Protein 4RBO (pdb70)

GO terms:
  GO:1990837 sequence-specific double-stranded DNA binding (F, IDA)
  GO:0001714 endodermal cell fate specification (P, IDA)
  GO:0045944 positive regulation of transcription by RNA polymerase II (P, IDA)
  GO:0000977 RNA polymerase II transcription regulatory region sequence-specific DNA binding (F, IDA)
  GO:0003677 DNA binding (F, IDA)
  GO:0003700 DNA-binding transcription factor activity (F, IDA)
  GO:0030154 cell differentiation (P, IEP)
  GO:0006355 regulation of DNA-templated transcription (P, IDA)
  GO:0005634 nucleus (C, IC)
  GO:0045595 regulation of cell differentiation (P, IMP)
  GO:2000648 positive regulation of stem cell proliferation (P, IMP)
  GO:00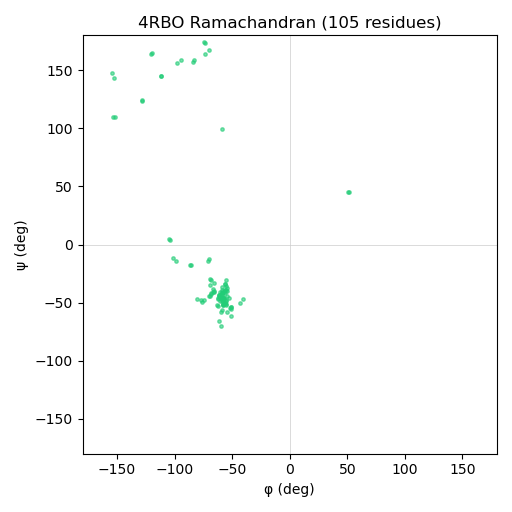00976 transcription cis-regulatory region binding (F, IDA)
  GO:0005515 protein binding (F, IPI)
  GO:0005654 nucleoplasm (C, TAS)
  GO:0005634 nucleus (C, IDA)
  GO:0005730 nucleolus (C, IDA)
  GO:0019827 stem cell population maintenance (P, IEP)
  GO:0005654 nucleoplasm (C, IDA)
  GO:0035019 somatic stem cell population maintenance (P, IMP)
  GO:0010468 regulation of gene expression (P, IMP)

Nearest PDB structures (foldseek):
  4rbo-assembly1_A  TM=1.019E+00  e=8.824E-09  Homo sapiens
  5flv-assembly1_A  TM=9.875E-01  e=2.095E-04  Mus musculus
  1p7i-assembly3_C  TM=9.772E-01  e=2.952E-04  Drosophila melanogaster
  2r5y-assembly1_A  TM=9.754E-01  e=3.883E-04  Drosophila melanogaster
  9ant-assembly1_A  TM=9.756E-01  e=5.858E-04  Drosophila melanogaster

Foldseek 3Di:
DDADPVLVVVLVVCCVVPLDDDQVRLCVNCVVRVHHSVVSVVVSVVVVVVVVPPD/DDDDPVLVVVLVVCCVVDLDDDQVRLCVSCVVVVHHSVVSVVVSVVVVVVVVVD

Radius of gyration: 16.33 Å; Cα contacts (8 Å, |Δi|>4): 44; chains: 2; bounding box: 30×36×46 Å

Secondary structure (DSSP, 8-state):
----HHHHHHHHHHHHH-SS--HHHHHHHHHHTT--HHHHHHHHHHHHHHHHH--/----HHHHHHHHHHHHH-S---HHHHHHHHHHTT--HHHHHHHHHHHHHHHHH-

Organism: Homo sapiens (NCBI:txid9606)

InterPro domains:
  IPR001356 Homeodomain [PF00046] (97-152)
  IPR001356 Homeodomain [PS50071] (93-153)
  IPR001356 Homeodomain [SM00389] (95-157)
  IPR001356 Homeodomain [cd00086] (97-154)
  IPR009057 Homedomain-like superfamily [SSF46689] (90-155)
  IPR017970 Homeobox, conserved site [PS00027] (128-151)
  IPR050460 Distal-less homeobox transcription factors [PTHR24327] (7-234)

CATH classification: 1.10.10.60

B-factor: mean 188.32, std 43.81, range [76.41, 325.04]

Structure (mmCIF, N/CA/C/O backbone):
data_4RBO
#
_entry.id   4RBO
#
_cell.length_a   215.603
_cell.length_b   215.603
_cell.length_c   42.269
_cell.angle_alpha   90.000
_cell.angle_beta   90.000
_cell.angle_gamma   120.000
#
_symmetry.space_group_name_H-M   'P 65 2 2'
#
loop_
_entity.id
_entity.type
_entity.pdbx_description
1 polymer 'Putative homeobox protein NANOGP8'
2 polymer "5'-D(*GP*GP*CP*CP*CP*AP*TP*TP*CP*AP*AP*G)-3'"
3 polymer "5'-D(*CP*TP*TP*GP*AP*AP*TP*GP*GP*GP*CP*C)-3'"
#
loop_
_atom_site.group_PDB
_atom_site.id
_atom_site.type_symbol
_atom_site.label_atom_id
_atom_site.label_alt_id
_atom_site.label_comp_id
_atom_site.label_asym_id
_atom_site.label_entity_id
_atom_site.label_seq_id
_atom_site.pdbx_PDB_ins_code
_atom_site.Cartn_x
_atom_site.Cartn_y
_atom_site.Cartn_z
_atom_site.occupancy
_atom_site.B_iso_or_equiv
_atom_site.auth_seq_id
_atom_site.auth_comp_id
_atom_site.auth_asym_id
_atom_site.auth_atom_id
_atom_site.pdbx_PDB_model_num
ATOM 1 N N . THR A 1 8 ? 124.607 124.231 53.386 1.00 153.04 100 THR A N 1
ATOM 2 C CA . THR A 1 8 ? 124.090 123.002 53.976 1.00 181.37 100 THR A CA 1
ATOM 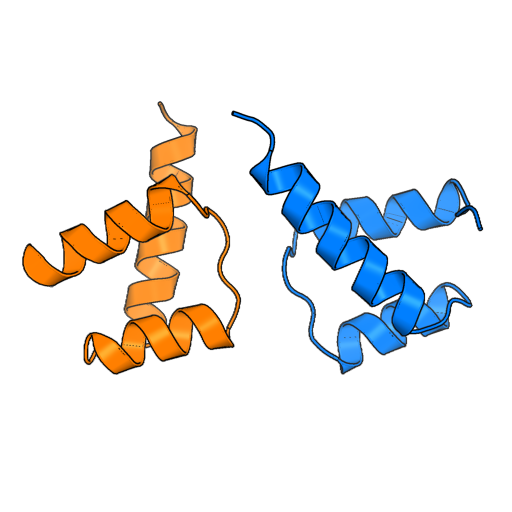3 C C . THR A 1 8 ? 125.186 121.943 54.010 1.00 188.15 100 THR A C 1
ATOM 4 O O . THR A 1 8 ? 126.152 122.010 53.251 1.00 182.67 100 THR A O 1
ATOM 14 N N . VAL A 1 9 ? 125.027 120.971 54.901 1.00 189.03 101 VAL A N 1
ATOM 15 C CA . VAL A 1 9 ? 125.972 119.872 55.032 1.00 190.15 101 VAL A CA 1
ATOM 16 C C . VAL A 1 9 ? 125.246 118.650 55.577 1.00 184.25 101 VAL A C 1
ATOM 17 O O . VAL A 1 9 ? 124.356 118.774 56.418 1.00 185.39 101 VAL A O 1
ATOM 30 N N . PHE A 1 10 ? 125.632 117.472 55.097 1.00 156.42 102 PHE A N 1
ATOM 31 C CA . PHE A 1 10 ? 124.984 116.231 55.503 1.00 149.05 102 PHE A CA 1
ATOM 32 C C . PHE A 1 10 ? 125.766 115.511 56.590 1.00 149.70 102 PHE A C 1
ATOM 33 O O . PHE A 1 10 ? 126.976 115.694 56.723 1.00 155.50 102 PHE A O 1
ATOM 50 N N . SER A 1 11 ? 125.066 114.686 57.361 1.00 157.44 103 SER A N 1
ATOM 51 C CA . SER A 1 11 ? 125.689 113.936 58.442 1.00 143.02 103 SER A CA 1
ATOM 52 C C . SER A 1 11 ? 126.529 112.802 57.875 1.00 126.49 103 SER A C 1
ATOM 53 O O . SER A 1 11 ? 126.386 112.443 56.708 1.00 147.16 103 SER A O 1
ATOM 61 N N . SER A 1 12 ? 127.406 112.237 58.697 1.00 161.89 104 SER A N 1
ATOM 62 C CA . SER A 1 12 ? 128.177 111.075 58.281 1.00 161.32 104 SER A CA 1
ATOM 63 C C . SER A 1 12 ? 127.216 109.896 58.172 1.00 165.82 104 SER A C 1
ATOM 64 O O . SER A 1 12 ? 127.365 109.031 57.310 1.00 161.82 104 SER A O 1
ATOM 72 N N . THR A 1 13 ? 126.228 109.880 59.064 1.00 161.91 105 THR A N 1
ATOM 73 C CA . THR A 1 13 ? 125.168 108.875 59.053 1.00 156.26 105 THR A CA 1
ATOM 74 C C . THR A 1 13 ? 124.405 108.883 57.738 1.00 171.51 105 THR A C 1
ATOM 75 O O . THR A 1 13 ? 124.015 107.839 57.224 1.00 204.79 105 THR A O 1
ATOM 86 N N . GLN A 1 14 ? 124.176 110.079 57.209 1.00 154.75 106 GLN A N 1
ATOM 87 C CA . GLN A 1 14 ? 123.364 110.249 56.012 1.00 140.25 106 GLN A CA 1
ATOM 88 C C . GLN A 1 14 ? 124.140 109.875 54.751 1.00 146.10 106 GLN A C 1
ATOM 89 O O . GLN A 1 14 ? 123.642 109.119 53.905 1.00 165.76 106 GLN A O 1
ATOM 103 N N . LEU A 1 15 ? 125.367 110.381 54.647 1.00 120.05 107 LEU A N 1
ATOM 104 C CA . LEU A 1 15 ? 126.224 110.096 53.499 1.00 123.63 107 LEU A CA 1
ATOM 105 C C . LEU A 1 15 ? 126.383 108.602 53.323 1.00 133.53 107 LEU A C 1
ATOM 106 O O . LEU A 1 15 ? 126.576 108.109 52.215 1.00 161.74 107 LEU A O 1
ATOM 122 N N . CYS A 1 16 ? 126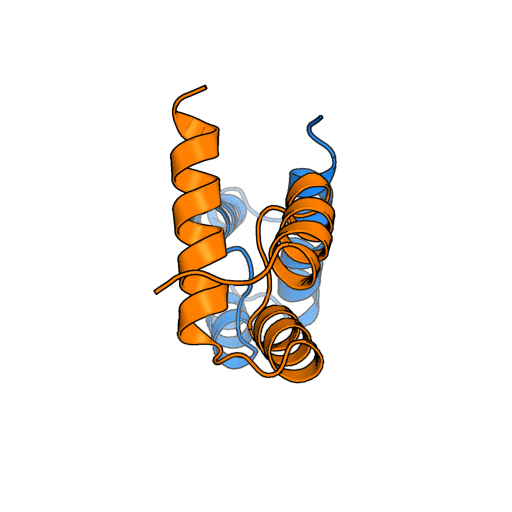.318 107.889 54.436 1.00 117.11 108 CYS A N 1
ATOM 123 C CA . CYS A 1 16 ? 126.402 106.443 54.423 1.00 155.42 108 CYS A CA 1
ATOM 124 C C . CYS A 1 16 ? 125.299 105.791 53.610 1.00 143.78 108 CYS A C 1
ATOM 125 O O . CYS A 1 16 ? 125.554 105.219 52.551 1.00 171.73 108 CYS A O 1
ATOM 133 N N . VAL A 1 17 ? 124.075 105.868 54.121 1.00 142.89 109 VAL A N 1
ATOM 134 C CA . VAL A 1 17 ? 122.936 105.242 53.465 1.00 165.30 109 VAL A CA 1
ATOM 135 C C . VAL A 1 17 ? 122.789 105.800 52.057 1.00 158.42 109 VAL A C 1
ATOM 136 O O . VAL A 1 17 ? 122.434 105.072 51.126 1.00 176.76 109 VAL A O 1
ATOM 149 N N . LEU A 1 18 ? 123.078 107.090 51.903 1.00 138.30 110 LEU A N 1
ATOM 150 C CA . LEU A 1 18 ? 123.034 107.719 50.590 1.00 124.99 110 LEU A CA 1
ATOM 151 C C . LEU A 1 18 ? 124.001 107.055 49.611 1.00 123.72 110 LEU A C 1
ATOM 152 O O . LEU A 1 18 ? 123.592 106.578 48.551 1.00 147.92 110 LEU A O 1
ATOM 168 N N . ASN A 1 19 ? 125.281 107.030 49.965 1.00 119.11 111 ASN A N 1
ATOM 169 C CA . ASN A 1 19 ? 126.296 106.400 49.127 1.00 119.66 111 ASN A CA 1
ATOM 170 C C . ASN A 1 19 ? 126.001 104.922 48.876 1.00 110.38 111 ASN A C 1
ATOM 171 O O . ASN A 1 19 ? 126.171 104.429 47.759 1.00 153.85 111 ASN A O 1
ATOM 182 N N . ASP A 1 20 ? 125.560 104.221 49.916 1.00 119.22 112 ASP A N 1
ATOM 183 C CA . ASP A 1 20 ? 125.226 102.806 49.794 1.00 142.33 112 ASP A CA 1
ATOM 184 C C . ASP A 1 20 ? 124.111 102.605 48.781 1.00 161.95 112 ASP A C 1
ATOM 185 O O . ASP A 1 20 ? 124.207 101.751 47.900 1.00 192.30 112 ASP A O 1
ATOM 194 N N . ARG A 1 21 ? 123.047 103.391 48.918 1.00 155.40 113 ARG A N 1
ATOM 195 C CA . ARG A 1 21 ? 121.926 103.317 47.991 1.00 151.63 113 ARG A CA 1
ATOM 196 C C . ARG A 1 21 ? 122.383 103.665 46.582 1.00 136.52 113 ARG A C 1
ATOM 197 O O . ARG A 1 21 ? 122.017 102.991 45.618 1.00 139.05 113 ARG A O 1
ATOM 218 N N . PHE A 1 22 ? 123.181 104.723 46.469 1.00 134.27 114 PHE A N 1
ATOM 219 C CA . PHE A 1 22 ? 123.672 105.173 45.172 1.00 103.47 114 PHE A CA 1
ATOM 220 C C . PHE A 1 22 ? 124.498 104.101 44.472 1.00 122.38 114 PHE A C 1
ATOM 221 O O . PHE A 1 22 ? 124.329 103.866 43.277 1.00 157.91 114 PHE A O 1
ATOM 238 N N . GLN A 1 23 ? 125.399 103.466 45.214 1.00 142.68 115 GLN A N 1
ATOM 239 C CA . GLN A 1 23 ? 126.263 102.434 44.653 1.00 149.87 115 GLN A CA 1
ATOM 240 C C . GLN A 1 23 ? 125.441 101.316 44.012 1.00 150.59 115 GLN A C 1
ATOM 241 O O . GLN A 1 23 ? 125.855 100.734 43.009 1.00 181.69 115 GLN A O 1
ATOM 255 N N . ARG A 1 24 ? 124.278 101.022 44.591 1.00 130.91 116 ARG A N 1
ATOM 256 C CA . ARG A 1 24 ? 123.438 99.920 44.122 1.00 156.19 116 ARG A CA 1
ATOM 257 C C . ARG A 1 24 ? 122.294 100.376 43.214 1.00 140.57 116 ARG A C 1
ATOM 258 O O . ARG A 1 24 ? 121.672 99.555 42.541 1.00 144.89 116 ARG A O 1
ATOM 279 N N . GLN A 1 25 ? 122.014 101.676 43.198 1.00 128.58 117 GLN A N 1
ATOM 280 C CA . GLN A 1 25 ? 120.932 102.209 42.373 1.00 136.24 117 GLN A CA 1
ATOM 281 C C . GLN A 1 25 ? 121.202 103.669 42.012 1.00 125.93 117 GLN A C 1
ATOM 282 O O . GLN A 1 25 ? 121.124 104.552 42.869 1.00 125.94 117 GLN A O 1
ATOM 296 N N . LYS A 1 26 ? 121.512 103.922 40.743 1.00 116.79 118 LYS A N 1
ATOM 297 C CA . LYS A 1 26 ? 121.913 105.256 40.304 1.00 110.07 118 LYS A CA 1
ATOM 298 C C . LYS A 1 26 ? 120.729 106.157 39.950 1.00 128.70 118 LYS A C 1
ATOM 299 O O . LYS A 1 26 ? 120.882 107.377 39.873 1.00 127.61 118 LYS A O 1
ATOM 318 N N . TYR A 1 27 ? 119.560 105.562 39.726 1.00 100.49 119 TYR A N 1
ATOM 319 C CA . TYR A 1 27 ? 118.354 106.336 39.441 1.00 112.86 119 TYR A CA 1
ATOM 320 C C . TYR A 1 27 ? 117.220 105.907 40.363 1.00 124.54 119 TYR A C 1
ATOM 321 O O . TYR A 1 27 ? 116.845 104.736 40.398 1.00 149.87 119 TYR A O 1
ATOM 339 N N . LEU A 1 28 ? 116.675 106.873 41.097 1.00 106.94 120 LEU A N 1
ATOM 340 C CA . LEU A 1 28 ? 115.655 106.609 42.107 1.00 124.04 120 LEU A CA 1
ATOM 341 C C . LEU A 1 28 ? 114.312 107.187 41.692 1.00 141.60 120 LEU A C 1
ATOM 342 O O . LEU A 1 28 ? 114.249 108.244 41.066 1.00 100.94 120 LEU A O 1
ATOM 358 N N . SER A 1 29 ? 113.239 106.492 42.051 1.00 103.02 121 SER A N 1
ATOM 359 C CA . SER A 1 29 ? 111.895 106.969 41.764 1.00 104.55 121 SER A CA 1
ATOM 360 C C . SER A 1 29 ? 111.543 108.128 42.686 1.00 138.61 121 SER A C 1
ATOM 361 O O . SER A 1 29 ? 112.293 108.459 43.602 1.00 127.74 121 SER A O 1
ATOM 369 N N . LEU A 1 30 ? 110.393 108.739 42.436 1.00 137.72 122 LEU A N 1
ATOM 370 C CA . LEU A 1 30 ? 109.897 109.821 43.271 1.00 120.85 122 LEU A CA 1
ATOM 371 C C . LEU A 1 30 ? 109.643 109.320 44.688 1.00 142.82 122 LEU A C 1
ATOM 372 O O . LEU A 1 30 ? 110.142 109.884 45.666 1.00 149.53 122 LEU A O 1
ATOM 388 N N . GLN A 1 31 ? 108.869 108.243 44.779 1.00 158.64 123 GLN A N 1
ATOM 389 C CA . GLN A 1 31 ? 108.495 107.655 46.058 1.00 148.40 123 GLN A CA 1
ATOM 390 C C . GLN A 1 31 ? 109.734 107.256 46.853 1.00 151.67 123 GLN A C 1
ATOM 391 O O . GLN A 1 31 ? 109.836 107.537 48.049 1.00 167.88 123 GLN A O 1
ATOM 405 N N . GLN A 1 32 ? 110.674 106.601 46.177 1.00 124.39 124 GLN A N 1
ATOM 406 C CA . GLN A 1 32 ? 111.889 106.116 46.821 1.00 141.96 124 GLN A CA 1
ATOM 407 C C . GLN A 1 32 ? 112.705 107.273 47.387 1.00 123.09 124 GLN A C 1
ATOM 408 O O . GLN A 1 32 ? 113.142 107.235 48.545 1.00 139.16 124 GLN A O 1
ATOM 422 N N .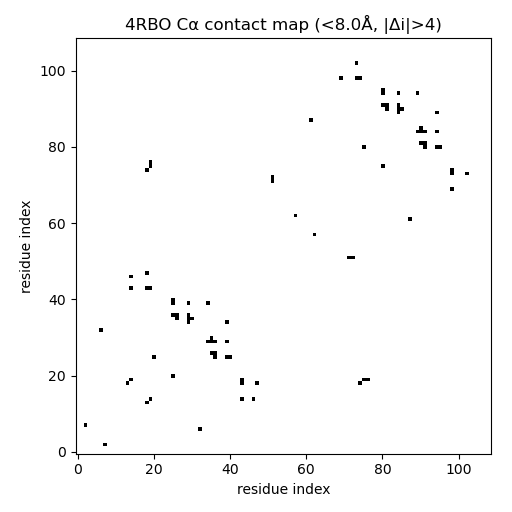 MET A 1 33 ? 112.885 108.312 46.576 1.00 120.25 125 MET A N 1
ATOM 423 C CA . MET A 1 33 ? 113.590 109.508 47.013 1.00 129.80 125 MET A CA 1
ATOM 424 C C . MET A 1 33 ? 112.870 110.125 48.207 1.00 127.83 125 MET A C 1
ATOM 425 O O . MET A 1 33 ? 113.497 110.500 49.200 1.00 142.13 125 MET A O 1
ATOM 439 N N . GLN A 1 34 ? 111.548 110.219 48.108 1.00 142.05 126 GLN A N 1
ATOM 440 C CA . GLN A 1 34 ? 110.758 110.868 49.146 1.00 141.24 126 GLN A CA 1
ATOM 441 C C . GLN A 1 34 ? 110.782 110.104 50.476 1.00 132.54 126 GLN A C 1
ATOM 442 O O . GLN A 1 34 ? 110.893 110.717 51.542 1.00 174.56 126 GLN A O 1
ATOM 456 N N . GLU A 1 35 ? 110.701 108.777 50.423 1.00 125.10 127 GLU A N 1
ATOM 457 C CA . GLU A 1 35 ? 110.748 107.978 51.648 1.00 145.37 127 GLU A CA 1
ATOM 458 C C . GLU A 1 35 ? 112.159 108.027 52.230 1.00 131.58 127 GLU A C 1
ATOM 459 O O . GLU A 1 35 ? 112.346 108.206 53.445 1.00 162.24 127 GLU A O 1
ATOM 471 N N . LEU A 1 36 ? 113.147 107.872 51.352 1.00 108.89 128 LEU A N 1
ATOM 472 C CA . LEU A 1 36 ? 114.542 107.977 51.751 1.00 106.23 128 LEU A CA 1
ATOM 473 C C . LEU A 1 36 ? 114.789 109.323 52.419 1.00 118.91 128 LEU A C 1
ATOM 474 O O . LEU A 1 36 ? 115.525 109.412 53.399 1.00 131.55 128 LEU A O 1
ATOM 490 N N . SER A 1 37 ? 114.163 110.366 51.885 1.00 138.85 129 SER A N 1
ATOM 491 C CA . SER A 1 37 ? 114.267 111.693 52.473 1.00 155.04 129 SER A CA 1
ATOM 492 C C . SER A 1 37 ? 113.551 111.738 53.823 1.00 149.36 129 SER A C 1
ATOM 493 O O . SER A 1 37 ? 114.061 112.325 54.778 1.00 130.75 129 SER A O 1
ATOM 501 N N . ASN A 1 38 ? 112.371 111.126 53.900 1.00 160.11 130 ASN A N 1
ATOM 502 C CA . ASN A 1 38 ? 111.620 111.092 55.153 1.00 134.64 130 ASN A CA 1
ATOM 503 C C . ASN A 1 38 ? 112.402 110.463 56.295 1.00 136.58 130 ASN A C 1
ATOM 504 O O . ASN A 1 38 ? 112.517 111.057 57.369 1.00 173.24 130 ASN A O 1
ATOM 515 N N . ILE A 1 39 ? 112.933 109.264 56.075 1.00 151.19 131 ILE A N 1
ATOM 516 C CA . ILE A 1 39 ? 113.611 108.556 57.160 1.00 163.53 131 ILE A CA 1
ATOM 517 C C . ILE A 1 39 ? 114.936 109.227 57.532 1.00 143.76 131 ILE A C 1
ATOM 518 O O . ILE A 1 39 ? 115.524 108.909 58.566 1.00 190.84 131 ILE A O 1
ATOM 534 N N . LEU A 1 40 ? 115.398 110.151 56.693 1.00 96.51 132 LEU A N 1
ATOM 535 C CA . LEU A 1 40 ? 116.609 110.919 56.975 1.00 122.21 132 LEU A CA 1
ATOM 536 C C . LEU A 1 40 ? 116.297 112.343 57.435 1.00 146.50 132 LEU A C 1
ATOM 537 O O . LEU A 1 40 ? 117.207 113.140 57.666 1.00 131.44 132 LEU A O 1
ATOM 553 N N . ASN A 1 41 ? 115.011 112.647 57.591 1.00 190.87 133 ASN A N 1
ATOM 554 C CA . ASN A 1 41 ? 114.564 113.987 57.960 1.00 193.05 133 ASN A CA 1
ATOM 555 C C . ASN A 1 41 ? 115.190 115.043 57.053 1.00 193.72 133 ASN A C 1
ATOM 556 O O . ASN A 1 41 ? 115.678 116.074 57.518 1.00 192.38 133 ASN A O 1
ATOM 567 N N . LEU A 1 42 ? 115.176 114.762 55.754 1.00 177.85 134 LEU A N 1
ATOM 568 C CA . LEU A 1 42 ? 115.656 115.694 54.741 1.00 135.75 134 LEU A CA 1
ATOM 569 C C . LEU A 1 42 ? 114.521 116.014 53.780 1.00 148.48 134 LEU A C 1
ATOM 570 O O . LEU A 1 42 ? 113.517 115.302 53.742 1.00 177.98 134 LEU A O 1
ATOM 586 N N . SER A 1 43 ? 114.676 117.083 53.006 1.00 132.89 135 SER A N 1
ATOM 587 C CA . SER A 1 43 ? 113.681 117.431 52.003 1.00 150.61 135 SER A CA 1
ATOM 588 C C . SER A 1 43 ? 113.950 116.629 50.737 1.00 146.31 135 SER A C 1
ATOM 589 O O . SER A 1 43 ? 115.063 116.156 50.516 1.00 132.44 135 SER A O 1
ATOM 597 N N . TYR A 1 44 ? 112.918 116.461 49.918 1.00 141.23 136 TYR A N 1
ATOM 598 C CA . TYR A 1 44 ? 113.038 115.722 48.667 1.00 131.79 136 TYR A CA 1
ATOM 599 C C . TYR A 1 44 ? 114.069 116.383 47.749 1.00 139.71 136 TYR A C 1
ATOM 600 O O . TYR A 1 44 ? 114.881 115.708 47.099 1.00 128.20 136 TYR A O 1
ATOM 618 N N . LYS A 1 45 ? 114.028 117.711 47.723 1.00 136.36 137 LYS A N 1
ATOM 619 C CA . LYS A 1 45 ? 114.863 118.516 46.841 1.00 134.28 137 LYS A CA 1
ATOM 620 C C . LYS A 1 45 ? 116.354 118.213 47.027 1.00 137.10 137 LYS A C 1
ATOM 621 O O . LYS A 1 45 ? 117.068 117.956 46.054 1.00 146.30 137 LYS A O 1
ATOM 640 N N . GLN A 1 46 ? 116.816 118.228 48.275 1.00 113.57 138 GLN A N 1
ATOM 641 C CA . GLN A 1 46 ? 118.241 118.061 48.560 1.00 160.30 138 GLN A CA 1
ATOM 642 C C . GLN A 1 46 ? 118.719 116.638 48.247 1.00 147.81 138 GLN A C 1
ATOM 643 O O . GLN A 1 46 ? 119.875 116.432 47.860 1.00 142.30 138 GLN A O 1
ATOM 657 N N . VAL A 1 47 ? 117.820 115.665 48.377 1.00 126.38 139 VAL A N 1
ATOM 658 C CA . VAL A 1 47 ? 118.157 114.273 48.085 1.00 134.89 139 VAL A CA 1
ATOM 659 C C . VAL A 1 47 ? 118.249 114.078 46.572 1.00 133.27 139 VAL A C 1
ATOM 660 O O . VAL A 1 47 ? 119.220 113.500 46.061 1.00 140.18 139 VAL A O 1
ATOM 673 N N . LYS A 1 48 ? 117.240 114.575 45.862 1.00 108.13 140 LYS A N 1
ATOM 674 C CA . LYS A 1 48 ? 117.232 114.526 44.403 1.00 121.38 140 LYS A CA 1
ATOM 675 C C . LYS A 1 48 ? 118.481 115.212 43.853 1.00 132.33 140 LYS A C 1
ATOM 676 O O . LYS A 1 48 ? 119.185 114.676 42.977 1.00 138.37 140 LYS A O 1
ATOM 695 N N . THR A 1 49 ? 118.758 116.391 44.400 1.00 125.94 141 THR A N 1
ATOM 696 C CA . THR A 1 49 ? 119.931 117.166 44.024 1.00 131.04 141 THR A CA 1
ATOM 697 C C . THR A 1 49 ? 121.195 116.350 44.265 1.00 141.18 141 THR A C 1
ATOM 698 O O . THR A 1 49 ? 122.048 116.230 43.374 1.00 155.35 141 THR A O 1
ATOM 709 N N . TRP A 1 50 ? 121.314 115.798 45.472 1.00 140.79 142 TRP A N 1
ATOM 710 C CA . TRP A 1 50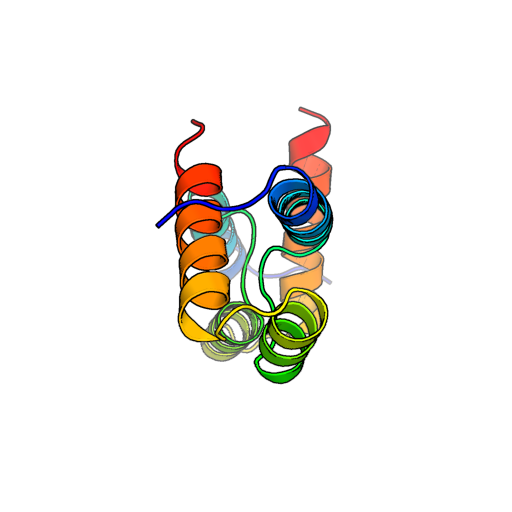 ? 122.451 114.951 45.810 1.00 148.40 142 TRP A CA 1
ATOM 711 C C . TRP A 1 50 ? 122.654 113.868 44.757 1.00 135.74 142 TRP A C 1
ATOM 712 O O . TRP A 1 50 ? 123.747 113.736 44.198 1.00 163.91 142 TRP A O 1
ATOM 733 N N . PHE A 1 51 ? 121.600 113.102 44.482 1.00 119.42 143 PHE A N 1
ATOM 734 C CA . PHE A 1 51 ? 121.694 112.031 43.495 1.00 126.73 143 PHE A CA 1
ATOM 735 C C . PHE A 1 51 ? 122.170 112.536 42.136 1.00 128.98 143 PHE A C 1
ATOM 736 O O . PHE A 1 51 ? 123.087 111.955 41.546 1.00 136.35 143 PHE A O 1
ATOM 753 N N . GLN A 1 52 ? 121.559 113.610 41.642 1.00 118.03 144 GLN A N 1
ATOM 754 C CA . GLN A 1 52 ? 122.016 114.223 40.393 1.00 119.08 144 GLN A CA 1
ATOM 755 C C . GLN A 1 52 ? 123.522 114.509 40.419 1.00 145.64 144 GLN A C 1
ATOM 756 O O . GLN A 1 52 ? 124.281 114.080 39.526 1.00 144.09 144 GLN A O 1
ATOM 770 N N . ASN A 1 53 ? 123.944 115.239 41.449 1.00 134.07 145 ASN A N 1
ATOM 771 C CA . ASN A 1 53 ? 125.348 115.580 41.614 1.00 109.16 145 ASN A CA 1
ATOM 772 C C . ASN A 1 53 ? 126.218 114.327 41.610 1.00 121.20 145 ASN A C 1
ATOM 773 O O . ASN A 1 53 ? 127.306 114.311 41.027 1.00 139.62 145 ASN A O 1
ATOM 784 N N . GLN A 1 54 ? 125.730 113.274 42.259 1.00 121.22 146 GLN A N 1
ATOM 785 C CA . GLN A 1 54 ? 126.462 112.016 42.306 1.00 141.39 146 GLN A CA 1
ATOM 786 C C . GLN A 1 54 ? 126.558 111.379 40.922 1.00 155.26 146 GLN A C 1
ATOM 787 O O . GLN A 1 54 ? 127.597 110.817 40.574 1.00 171.57 146 GLN A O 1
ATOM 801 N N . ARG A 1 55 ? 125.480 111.449 40.143 1.00 152.16 147 ARG A N 1
ATOM 802 C CA . ARG A 1 55 ? 125.529 110.975 38.760 1.00 126.96 147 ARG A CA 1
ATOM 803 C C . ARG A 1 55 ? 126.615 111.730 37.986 1.00 145.11 147 ARG A C 1
ATOM 804 O O . ARG A 1 55 ? 127.419 111.116 37.271 1.00 164.30 147 ARG A O 1
ATOM 825 N N . MET A 1 56 ? 126.642 113.054 38.129 1.00 139.10 148 MET A N 1
ATOM 826 C CA . MET A 1 56 ? 127.716 113.850 37.525 1.00 115.43 148 MET A CA 1
ATOM 827 C C . MET A 1 56 ? 129.102 113.369 37.968 1.00 169.77 148 MET A C 1
ATOM 828 O O . MET A 1 56 ? 129.999 113.147 37.138 1.00 194.83 148 MET A O 1
ATOM 842 N N . LYS A 1 57 ? 129.275 113.234 39.281 1.00 157.02 149 LYS A N 1
ATOM 843 C CA . LYS A 1 57 ? 130.523 112.734 39.841 1.00 147.68 149 LYS A CA 1
ATOM 844 C C . LYS A 1 57 ? 130.905 111.409 39.192 1.00 160.63 149 LYS A C 1
ATOM 845 O O . LYS A 1 57 ? 132.057 111.210 38.807 1.00 206.31 149 LYS A O 1
ATOM 864 N N . SER A 1 58 ? 129.935 110.506 39.081 1.00 144.46 150 SER A N 1
ATOM 865 C CA . SER A 1 58 ? 130.179 109.196 38.493 1.00 167.09 150 SER A CA 1
ATOM 866 C C . SER A 1 58 ? 130.633 109.341 37.046 1.00 195.03 150 SER A C 1
ATOM 867 O O . SER A 1 58 ? 131.559 108.658 36.605 1.00 204.19 150 SER A O 1
ATOM 875 N N . LYS A 1 59 ? 129.967 110.228 36.311 1.00 212.34 151 LYS A N 1
ATOM 876 C CA . LYS A 1 59 ? 130.366 110.541 34.942 1.00 207.47 151 LYS A CA 1
ATOM 877 C C . LYS A 1 59 ? 131.832 110.970 34.863 1.00 207.81 151 LYS A C 1
ATOM 878 O O . LYS A 1 59 ? 132.617 110.360 34.136 1.00 215.47 151 LYS A O 1
ATOM 897 N N . ARG A 1 60 ? 132.182 112.025 35.598 1.00 200.65 152 ARG A N 1
ATOM 898 C CA . ARG A 1 60 ? 133.529 112.614 35.543 1.00 201.50 152 ARG A CA 1
ATOM 899 C C . ARG A 1 60 ? 134.704 111.632 35.458 1.00 207.10 152 ARG A C 1
ATOM 900 O O . ARG A 1 60 ? 135.610 111.833 34.650 1.00 223.53 152 ARG A O 1
ATOM 921 N N . TRP A 1 61 ? 134.707 110.594 36.291 1.00 183.67 153 TRP A N 1
ATOM 922 C CA . TRP A 1 61 ? 135.866 109.705 36.392 1.00 196.03 153 TRP A CA 1
ATOM 923 C C . TRP A 1 61 ? 136.209 109.052 35.055 1.00 224.77 153 TRP A C 1
ATOM 924 O O . TRP A 1 61 ? 135.590 108.066 34.653 1.00 221.63 153 TRP A O 1
ATOM 945 N N . GLN A 1 62 ? 137.207 109.616 34.380 1.00 230.90 154 GLN A N 1
ATOM 946 C CA . GLN A 1 62 ? 137.662 109.113 33.088 1.00 219.11 154 GLN A CA 1
ATOM 947 C C . GLN A 1 62 ? 139.185 109.135 33.006 1.00 220.58 154 GLN A C 1
ATOM 948 O O . GLN A 1 62 ? 139.845 109.871 33.740 1.00 215.04 154 GLN A O 1
ATOM 1721 N N . THR D 1 8 ? 119.145 85.759 19.080 1.00 174.98 100 THR D N 1
ATOM 1722 C CA . THR D 1 8 ? 118.765 86.967 18.356 1.00 203.76 100 THR D CA 1
ATOM 1723 C C . THR D 1 8 ? 119.931 87.954 18.398 1.00 200.37 100 THR D C 1
ATOM 1724 O O . THR D 1 8 ? 120.803 87.844 19.255 1.00 190.10 100 THR D O 1
ATOM 1734 N N . VAL D 1 9 ? 119.969 88.890 17.455 1.00 191.66 101 VAL D N 1
ATOM 1735 C CA . VAL D 1 9 ? 121.011 89.913 17.434 1.00 195.30 101 VAL D CA 1
ATOM 1736 C C . VAL D 1 9 ? 120.492 91.155 16.714 1.00 192.09 101 VAL D C 1
ATOM 1737 O O . VAL D 1 9 ? 119.690 91.048 15.785 1.00 191.20 101 VAL D O 1
ATOM 1750 N N . PHE D 1 10 ? 120.954 92.329 17.142 1.00 164.59 102 PHE D N 1
ATOM 1751 C CA . PHE D 1 10 ? 120.492 93.587 16.562 1.00 150.76 102 PHE D CA 1
ATOM 1752 C C . PHE D 1 10 ? 121.444 94.022 15.462 1.00 152.24 102 PHE D C 1
ATOM 1753 O O . PHE D 1 10 ? 122.601 93.603 15.424 1.00 162.86 102 PHE D O 1
ATOM 1770 N N . SER D 1 11 ? 120.948 94.876 14.575 1.00 166.24 103 SER D N 1
ATOM 1771 C CA . SER D 1 11 ? 121.726 95.353 13.440 1.00 159.25 103 SER D CA 1
ATOM 1772 C C . SER D 1 11 ? 122.841 96.284 13.895 1.00 142.66 103 SER D C 1
ATOM 1773 O O . SER D 1 11 ? 122.861 96.736 15.041 1.00 143.37 103 SER D O 1
ATOM 1781 N N . SER D 1 12 ? 123.766 96.566 12.983 1.00 182.64 104 SER D N 1
ATOM 1782 C CA . SER D 1 12 ? 124.882 97.461 13.258 1.00 184.90 104 SER D CA 1
ATOM 1783 C C . SER D 1 12 ? 124.408 98.894 13.492 1.00 184.02 104 SER D C 1
ATOM 1784 O O . SER D 1 12 ? 124.989 99.622 14.306 1.00 170.74 104 SER D O 1
ATOM 1792 N N . THR D 1 13 ? 123.341 99.285 12.797 1.00 176.68 105 THR D N 1
ATOM 1793 C CA . THR D 1 13 ? 122.763 100.614 12.966 1.00 160.90 105 THR D CA 1
ATOM 1794 C C . THR D 1 13 ? 122.399 100.856 14.426 1.00 181.33 105 THR D C 1
ATOM 1795 O O . THR D 1 13 ? 122.628 101.941 14.957 1.00 212.54 105 THR D O 1
ATOM 1806 N N . GLN D 1 14 ? 121.834 99.840 15.071 1.00 161.20 106 GLN D N 1
ATOM 1807 C CA . GLN D 1 14 ? 121.420 99.958 16.466 1.00 153.60 106 GLN D CA 1
ATOM 1808 C C . GLN D 1 14 ? 122.616 99.789 17.405 1.00 160.51 106 GLN D C 1
ATOM 1809 O O . GLN D 1 14 ? 122.817 100.589 18.327 1.00 169.84 106 GLN D O 1
ATOM 1823 N N . LEU D 1 15 ? 123.416 98.754 17.153 1.00 140.63 107 LEU D N 1
ATOM 1824 C CA . LEU D 1 15 ? 124.579 98.458 17.987 1.00 144.17 107 LEU D CA 1
ATOM 1825 C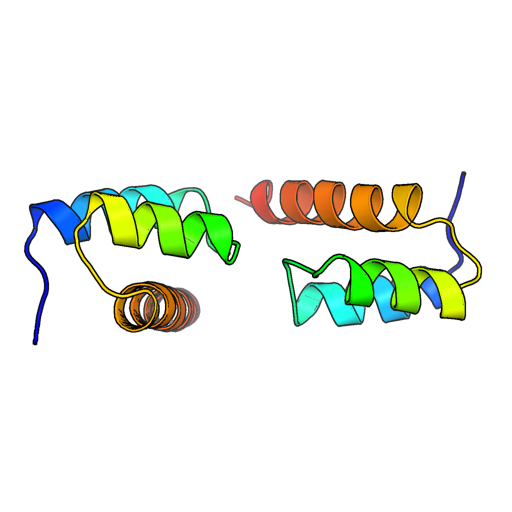 C . LEU D 1 15 ? 125.508 99.661 18.070 1.00 153.66 107 LEU D C 1
ATOM 1826 O O . LEU D 1 15 ? 126.127 99.926 19.110 1.00 167.05 107 LEU D O 1
ATOM 1842 N N . CYS D 1 16 ? 125.570 100.409 16.975 1.00 135.02 108 CYS D N 1
ATOM 1843 C CA . CYS D 1 16 ? 126.369 101.628 16.930 1.00 164.32 108 CYS D CA 1
ATOM 1844 C C . CYS D 1 16 ? 125.897 102.661 17.955 1.00 151.25 108 CYS D C 1
ATOM 1845 O O . CYS D 1 16 ? 126.632 102.984 18.891 1.00 165.11 108 CYS D O 1
ATOM 1853 N N . VAL D 1 17 ? 124.686 103.185 17.767 1.00 143.65 109 VAL D N 1
ATOM 1854 C CA . VAL D 1 17 ? 124.148 104.215 18.655 1.00 173.54 109 VAL D CA 1
ATOM 1855 C C . VAL D 1 17 ? 124.165 103.716 20.099 1.00 163.67 109 VAL D C 1
ATOM 1856 O O . VAL D 1 17 ? 124.407 104.490 21.034 1.00 171.02 109 VAL D O 1
ATOM 1869 N N . LEU D 1 18 ? 123.923 102.419 20.271 1.00 144.71 110 LEU D N 1
ATOM 1870 C CA . LEU D 1 18 ? 123.997 101.805 21.590 1.00 139.37 110 LEU D CA 1
ATOM 1871 C C . LEU D 1 18 ? 125.394 101.998 22.191 1.00 139.57 110 LEU D C 1
ATOM 1872 O O . LEU D 1 18 ? 125.531 102.556 23.287 1.00 163.47 110 LEU D O 1
ATOM 1888 N N . ASN D 1 19 ? 126.427 101.546 21.481 1.00 127.38 111 ASN D N 1
ATOM 1889 C CA . ASN D 1 19 ? 127.800 101.732 21.951 1.00 127.31 111 ASN D CA 1
ATOM 1890 C C . ASN D 1 19 ? 128.142 103.203 22.181 1.00 125.91 111 ASN D C 1
ATOM 1891 O O . ASN D 1 19 ? 128.810 103.549 23.162 1.00 148.42 111 ASN D O 1
ATOM 1902 N N . ASP D 1 20 ? 127.680 104.062 21.276 1.00 131.85 112 ASP D N 1
ATOM 1903 C CA . ASP D 1 20 ? 127.939 105.492 21.387 1.00 150.73 112 ASP D CA 1
ATOM 1904 C C . ASP D 1 20 ? 127.376 106.018 22.702 1.00 160.60 112 ASP D C 1
ATOM 1905 O O . ASP D 1 20 ? 128.063 106.736 23.431 1.00 186.53 112 ASP D O 1
ATOM 1914 N N . ARG D 1 21 ? 126.127 105.668 22.999 1.00 160.84 113 ARG D N 1
ATOM 1915 C CA . ARG D 1 21 ? 125.518 106.068 24.263 1.00 159.21 113 ARG D CA 1
ATOM 1916 C C . ARG D 1 21 ? 126.289 105.476 25.434 1.00 133.92 113 ARG D C 1
ATOM 1917 O O . ARG D 1 21 ? 126.543 106.162 26.424 1.00 141.29 113 ARG D O 1
ATOM 1938 N N . PHE D 1 22 ? 126.654 104.201 25.322 1.00 131.65 114 PHE D N 1
ATOM 1939 C CA . PHE D 1 22 ? 127.372 103.520 26.395 1.00 120.05 114 PHE D CA 1
ATOM 1940 C C . PHE D 1 22 ? 128.699 104.197 26.734 1.00 132.35 114 PHE D C 1
ATOM 1941 O O . PHE D 1 22 ? 129.038 104.339 27.910 1.00 145.11 114 PHE D O 1
ATOM 1958 N N . GLN D 1 23 ? 129.451 104.597 25.711 1.00 146.24 115 GLN D N 1
ATOM 1959 C CA . GLN D 1 23 ? 130.763 105.203 25.929 1.00 160.94 115 GLN D CA 1
ATOM 1960 C C . GLN D 1 23 ? 130.730 106.404 26.879 1.00 161.78 115 GLN D C 1
ATOM 1961 O O . GLN D 1 23 ? 131.652 106.586 27.677 1.00 186.68 115 GLN D O 1
ATOM 1975 N N . ARG D 1 24 ? 129.676 107.214 26.798 1.00 136.23 116 ARG D N 1
ATOM 1976 C CA . ARG D 1 24 ? 129.589 108.436 27.600 1.00 157.26 116 ARG D CA 1
ATOM 1977 C C . ARG D 1 24 ? 128.679 108.310 28.829 1.00 144.83 116 ARG D C 1
ATOM 1978 O O . ARG D 1 24 ? 128.682 109.189 29.692 1.00 153.30 116 ARG D O 1
ATOM 1999 N N . GLN D 1 25 ? 127.901 107.234 28.909 1.00 122.61 117 GLN D N 1
ATOM 2000 C CA . GLN D 1 25 ? 126.979 107.037 30.031 1.00 127.74 117 GLN D CA 1
ATOM 2001 C C . GLN D 1 25 ? 126.730 105.556 30.309 1.00 114.52 117 GLN D C 1
ATOM 2002 O O . GLN D 1 25 ? 126.082 104.867 29.525 1.00 115.55 117 GLN D O 1
ATOM 2016 N N . LYS D 1 26 ? 127.253 105.080 31.436 1.00 131.56 118 LYS D N 1
ATOM 2017 C CA . LYS D 1 26 ? 127.209 103.660 31.773 1.00 115.59 118 LYS D CA 1
ATOM 2018 C C . LYS D 1 26 ? 125.925 103.236 32.493 1.00 121.41 118 LYS D C 1
ATOM 2019 O O . LYS D 1 26 ? 125.613 102.046 32.546 1.00 121.75 118 LYS D O 1
ATOM 2038 N N . TYR D 1 27 ? 125.192 104.198 33.052 1.00 115.03 119 TYR D N 1
ATOM 2039 C CA . TYR D 1 27 ? 123.927 103.906 33.731 1.00 115.12 119 TYR D CA 1
ATOM 2040 C C . TYR D 1 27 ? 122.793 104.783 33.214 1.00 123.59 119 TYR D C 1
ATOM 2041 O O . TYR D 1 27 ? 122.882 106.011 33.238 1.00 146.27 119 TYR D O 1
ATOM 2059 N N . LEU D 1 28 ? 121.726 104.132 32.757 1.00 114.01 120 LEU D N 1
ATOM 2060 C CA . LEU D 1 28 ? 120.597 104.810 32.128 1.00 127.50 120 LEU D CA 1
ATOM 2061 C C . LEU D 1 28 ? 119.345 104.727 32.992 1.00 136.39 120 LEU D C 1
ATOM 2062 O O . LEU D 1 28 ? 119.114 103.724 33.670 1.00 118.07 120 LEU D O 1
ATOM 2078 N N . SER D 1 29 ? 118.539 105.784 32.961 1.00 121.82 121 SER D N 1
ATOM 2079 C CA . SER D 1 29 ? 117.274 105.803 33.685 1.00 113.09 121 SER D CA 1
ATOM 2080 C C . SER D 1 29 ? 116.246 104.932 32.974 1.00 147.71 121 SER D C 1
ATOM 2081 O O . SER D 1 29 ? 116.501 104.412 31.887 1.00 127.01 121 SER D O 1
ATOM 2089 N N . LEU D 1 30 ? 115.085 104.771 33.598 1.00 143.01 122 LEU D N 1
ATOM 2090 C CA . LEU D 1 30 ? 113.988 104.028 32.994 1.00 126.07 122 LEU D CA 1
ATOM 2091 C C . LEU D 1 30 ? 113.545 104.740 31.720 1.00 132.54 122 LEU D C 1
ATOM 2092 O O . LEU D 1 30 ? 113.461 104.134 30.650 1.00 149.61 122 LEU D O 1
ATOM 2108 N N . GLN D 1 31 ? 113.271 106.035 31.854 1.00 145.78 123 GLN D N 1
ATOM 2109 C CA . GLN D 1 31 ? 112.811 106.855 30.739 1.00 149.11 123 GLN D CA 1
ATOM 2110 C C . GLN D 1 31 ? 113.809 106.822 29.590 1.00 156.60 123 GLN D C 1
ATOM 2111 O O . GLN D 1 31 ? 113.429 106.660 28.432 1.00 170.05 123 GLN D O 1
ATOM 2125 N N . GLN D 1 32 ? 115.083 106.991 29.920 1.00 114.33 124 GLN D N 1
ATOM 2126 C CA . GLN D 1 32 ? 116.135 107.041 28.915 1.00 144.16 124 GLN D CA 1
ATOM 2127 C C . GLN D 1 32 ? 116.220 105.720 28.153 1.00 115.91 124 GLN D C 1
ATOM 2128 O O . GLN D 1 32 ? 116.302 105.701 26.921 1.00 126.90 124 GLN D O 1
ATOM 2142 N N . MET D 1 33 ? 116.200 104.614 28.889 1.00 119.71 125 MET D N 1
ATOM 2143 C CA . MET D 1 33 ? 116.202 103.297 28.265 1.00 131.67 125 MET D CA 1
ATOM 2144 C C . MET D 1 33 ? 114.965 103.115 27.387 1.00 137.07 125 MET D C 1
ATOM 2145 O O . MET D 1 33 ? 115.066 102.639 26.255 1.00 155.46 125 MET D O 1
ATOM 2159 N N . GLN D 1 34 ? 113.799 103.494 27.907 1.00 146.03 126 GLN D N 1
ATOM 2160 C CA . GLN D 1 34 ? 112.551 103.302 27.170 1.00 141.29 126 GLN D CA 1
ATOM 2161 C C . GLN D 1 34 ? 112.493 104.169 25.915 1.00 146.41 126 GLN D C 1
ATOM 2162 O O . GLN D 1 34 ? 111.986 103.729 24.884 1.00 184.05 126 GLN D O 1
ATOM 2176 N N . GLU D 1 35 ? 112.999 105.397 25.998 1.00 132.26 127 GLU D N 1
ATOM 2177 C CA . GLU D 1 35 ? 113.008 106.281 24.837 1.00 150.25 127 GLU D CA 1
ATOM 2178 C C . GLU D 1 35 ? 114.011 105.743 23.814 1.00 145.21 127 GLU D C 1
ATOM 2179 O O . GLU D 1 35 ? 113.720 105.687 22.610 1.00 167.09 127 GLU D O 1
ATOM 2191 N N . LEU D 1 36 ? 115.187 105.345 24.297 1.00 119.90 128 LEU D N 1
ATOM 2192 C CA . LEU D 1 36 ? 116.190 104.723 23.438 1.00 120.72 128 LEU D CA 1
ATOM 2193 C C . LEU D 1 36 ? 115.630 103.480 22.752 1.00 142.02 128 LEU D C 1
ATOM 2194 O O . LEU D 1 36 ? 115.911 103.224 21.577 1.00 126.50 128 LEU D O 1
ATOM 2210 N N . SER D 1 37 ? 114.842 102.707 23.493 1.00 137.64 129 SER D N 1
ATOM 2211 C CA . SER D 1 37 ? 114.204 101.520 22.940 1.00 151.78 129 SER D CA 1
ATOM 2212 C C . SER D 1 37 ? 113.141 101.925 21.926 1.00 158.12 129 SER D C 1
ATOM 2213 O O . SER D 1 37 ? 113.014 101.314 20.864 1.00 150.50 129 SER D O 1
ATOM 2221 N N . ASN D 1 38 ? 112.378 102.959 22.271 1.00 162.03 130 ASN D N 1
ATOM 2222 C CA . ASN D 1 38 ? 111.325 103.467 21.403 1.00 134.88 130 ASN D CA 1
ATOM 2223 C C . ASN D 1 38 ? 111.869 103.879 20.044 1.00 138.85 130 ASN D C 1
ATOM 2224 O O . ASN D 1 38 ? 111.353 103.445 19.012 1.00 185.02 130 ASN D O 1
ATOM 2235 N N . ILE D 1 39 ? 112.904 104.714 20.035 1.00 148.57 131 ILE D N 1
ATOM 2236 C CA . ILE D 1 39 ? 113.425 105.224 18.766 1.00 170.24 131 ILE D CA 1
ATOM 2237 C C . ILE D 1 39 ? 114.153 104.147 17.957 1.00 156.76 131 ILE D C 1
ATOM 2238 O O . ILE D 1 39 ? 114.417 104.336 16.770 1.00 192.38 131 ILE D O 1
ATOM 2254 N N . LEU D 1 40 ? 114.472 103.024 18.595 1.00 136.26 132 LEU D N 1
ATOM 2255 C CA . LEU D 1 40 ? 115.076 101.884 17.903 1.00 140.92 132 LEU D CA 1
ATOM 2256 C C . LEU D 1 40 ? 114.077 100.753 17.675 1.00 156.38 132 LEU D C 1
ATOM 2257 O O . LEU D 1 40 ? 114.440 99.689 17.172 1.00 155.26 132 LEU D O 1
ATOM 2273 N N . ASN D 1 41 ? 112.818 101.001 18.027 1.00 190.14 133 ASN D N 1
ATOM 2274 C CA . ASN D 1 41 ? 111.761 100.005 17.89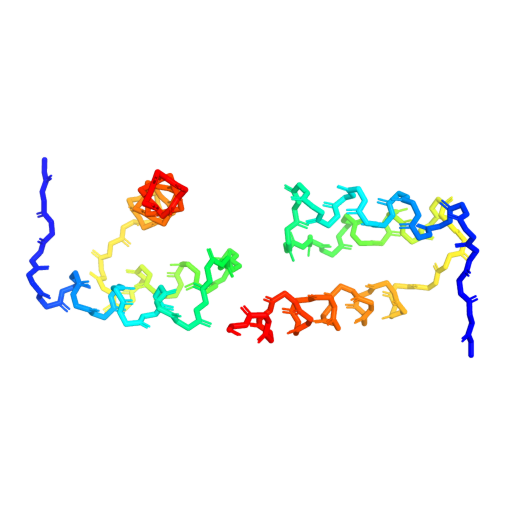1 1.00 193.46 133 ASN D CA 1
ATOM 2275 C C . ASN D 1 41 ? 112.163 98.681 18.533 1.00 193.78 133 ASN D C 1
ATOM 2276 O O . ASN D 1 41 ? 111.977 97.608 17.957 1.00 195.81 133 ASN D O 1
ATOM 2287 N N . LEU D 1 42 ? 112.719 98.782 19.735 1.00 182.38 134 LEU D N 1
ATOM 2288 C CA . LEU D 1 42 ? 113.092 97.621 20.532 1.00 142.80 134 LEU D CA 1
ATOM 2289 C C . LEU D 1 42 ? 112.325 97.661 21.843 1.00 143.82 134 LEU D C 1
ATOM 2290 O O . LEU D 1 42 ? 111.742 98.685 22.197 1.00 168.06 134 LEU D O 1
ATOM 2306 N N . SER D 1 43 ? 112.309 96.537 22.550 1.00 134.36 135 SER D N 1
ATOM 2307 C CA . SER D 1 43 ? 111.678 96.474 23.858 1.00 147.73 135 SER D CA 1
ATOM 2308 C C . SER D 1 43 ? 112.654 96.980 24.911 1.00 147.61 135 SER D C 1
ATOM 2309 O O . SER D 1 43 ? 113.865 97.004 24.689 1.00 139.56 135 SER D O 1
ATOM 2317 N N . TYR D 1 44 ? 112.120 97.400 26.050 1.00 134.13 136 TYR D N 1
ATOM 2318 C CA . TYR D 1 44 ? 112.943 97.881 27.149 1.00 127.12 136 TYR D CA 1
ATOM 2319 C C . TYR D 1 44 ? 113.916 96.792 27.594 1.00 140.73 136 TYR D C 1
ATOM 2320 O O . TYR D 1 44 ? 115.092 97.056 27.870 1.00 131.97 136 TYR D O 1
ATOM 2338 N N . LYS D 1 45 ? 113.403 95.567 27.647 1.00 143.19 137 LYS D N 1
ATOM 2339 C CA . LYS D 1 45 ? 114.145 94.422 28.162 1.00 137.50 137 LYS D CA 1
ATOM 2340 C C . LYS D 1 45 ? 115.473 94.203 27.439 1.00 136.05 137 LYS D C 1
ATOM 2341 O O . LYS D 1 45 ? 116.513 94.067 28.079 1.00 143.02 137 LYS D O 1
ATOM 2360 N N . GLN D 1 46 ? 115.444 94.177 26.111 1.00 132.67 138 GLN D N 1
ATOM 2361 C CA . GLN D 1 46 ? 116.648 93.856 25.348 1.00 158.21 138 GLN D CA 1
ATOM 2362 C C . GLN D 1 46 ? 117.697 94.964 25.478 1.00 148.15 138 GLN D C 1
ATOM 2363 O O . GLN D 1 46 ? 118.905 94.696 25.463 1.00 144.30 138 GLN D O 1
ATOM 2377 N N . VAL D 1 47 ? 117.237 96.199 25.657 1.00 136.98 139 VAL D N 1
ATOM 2378 C CA . VAL D 1 47 ? 118.144 97.334 25.807 1.00 147.58 139 VAL D CA 1
ATOM 2379 C C . VAL D 1 47 ? 118.774 97.354 27.204 1.00 138.59 139 VAL D C 1
ATOM 2380 O O . VAL D 1 47 ? 120.000 97.468 27.345 1.00 150.79 139 VAL D O 1
ATOM 2393 N N . LYS D 1 48 ? 117.937 97.228 28.231 1.00 123.70 140 LYS D N 1
ATOM 2394 C CA . LYS D 1 48 ? 118.432 97.158 29.608 1.00 143.26 140 LYS D CA 1
ATOM 2395 C C . LYS D 1 48 ? 119.399 95.985 29.735 1.00 142.05 140 LYS D C 1
ATOM 2396 O O . LYS D 1 48 ? 120.479 96.107 30.326 1.00 146.37 140 LYS D O 1
ATOM 2400 N N . THR D 1 49 ? 118.995 94.853 29.166 1.00 138.86 141 THR D N 1
ATOM 2401 C CA . THR D 1 49 ? 119.817 93.651 29.153 1.00 144.80 141 THR D CA 1
ATOM 2402 C C . THR D 1 49 ? 121.157 93.938 28.488 1.00 145.81 141 THR D C 1
ATOM 2403 O O . THR D 1 49 ? 122.218 93.619 29.045 1.00 157.63 141 THR D O 1
ATOM 2414 N N . TRP D 1 50 ? 121.104 94.526 27.294 1.00 136.29 142 TRP D N 1
ATOM 2415 C CA . TRP D 1 50 ? 122.320 94.903 26.583 1.00 149.41 142 TRP D CA 1
ATOM 2416 C C . TRP D 1 50 ? 123.244 95.713 27.491 1.00 141.65 142 TRP D C 1
ATOM 2417 O O . TRP D 1 50 ? 124.413 95.358 27.672 1.00 171.16 142 TRP D O 1
ATOM 2438 N N . PHE D 1 51 ? 122.716 96.790 28.069 1.00 128.95 143 PHE D N 1
ATOM 2439 C CA . PHE D 1 51 ? 123.511 97.634 28.962 1.00 141.28 143 PHE D CA 1
ATOM 2440 C C . PHE D 1 51 ? 124.132 96.844 30.116 1.00 144.59 143 PHE D C 1
ATOM 2441 O O . PHE D 1 51 ? 125.328 96.986 30.401 1.00 144.02 143 PHE D O 1
ATOM 2458 N N . GLN D 1 52 ? 123.319 96.023 30.776 1.00 143.10 144 GLN D N 1
ATOM 2459 C CA . GLN D 1 52 ? 123.810 95.153 31.843 1.00 129.03 144 GLN D CA 1
ATOM 2460 C C . GLN D 1 52 ? 125.024 94.350 31.359 1.00 151.87 144 GLN D C 1
ATOM 2461 O O . GLN D 1 52 ? 126.116 94.397 31.962 1.00 159.14 144 GLN D O 1
ATOM 2475 N N . ASN D 1 53 ? 124.829 93.632 30.253 1.00 128.33 145 ASN D N 1
ATOM 2476 C CA . ASN D 1 53 ? 125.899 92.841 29.657 1.00 130.12 145 ASN D CA 1
ATOM 2477 C C . ASN D 1 53 ? 127.129 93.690 29.359 1.00 135.61 145 ASN D C 1
ATOM 2478 O O . ASN D 1 53 ? 128.261 93.243 29.552 1.00 165.44 145 ASN D O 1
ATOM 2489 N N . GLN D 1 54 ? 126.906 94.912 28.885 1.00 127.88 146 GLN D N 1
ATOM 2490 C CA . GLN D 1 54 ? 128.013 95.810 28.573 1.00 144.48 146 GLN D CA 1
ATOM 2491 C C . GLN D 1 54 ? 128.792 96.207 29.826 1.00 155.07 146 GLN D C 1
ATOM 2492 O O . GLN D 1 54 ? 130.024 96.267 29.798 1.00 173.37 146 GLN D O 1
ATOM 2506 N N . ARG D 1 55 ? 128.084 96.477 30.920 1.00 158.50 147 ARG D N 1
ATOM 2507 C CA . ARG D 1 55 ? 128.753 96.731 32.195 1.00 139.80 147 ARG D CA 1
ATOM 2508 C C . ARG D 1 55 ? 129.610 95.519 32.583 1.00 157.26 147 ARG D C 1
ATOM 2509 O O . ARG D 1 55 ? 130.796 95.657 32.950 1.00 176.31 147 ARG D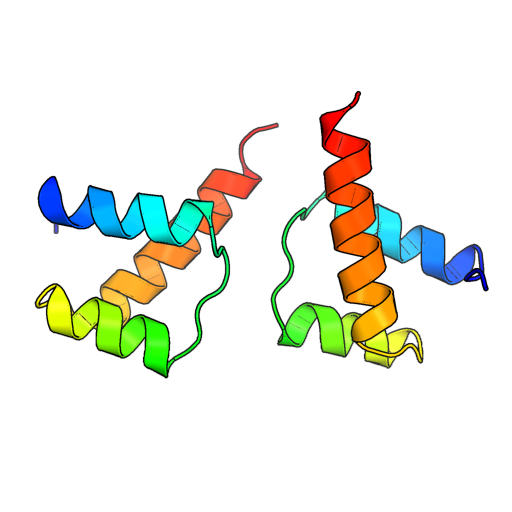 O 1
ATOM 2530 N N . MET D 1 56 ? 129.017 94.331 32.480 1.00 160.00 148 MET D N 1
ATOM 2531 C CA . MET D 1 56 ? 129.766 93.102 32.745 1.00 155.95 148 MET D CA 1
ATOM 2532 C C . MET D 1 56 ? 131.028 92.985 31.895 1.00 175.87 148 MET D C 1
ATOM 2533 O O . MET D 1 56 ? 132.110 92.733 32.427 1.00 198.08 148 MET D O 1
ATOM 2547 N N . LYS D 1 57 ? 130.889 93.136 30.581 1.00 153.71 149 LYS D N 1
ATOM 2548 C CA . LYS D 1 57 ? 132.046 93.115 29.693 1.00 159.22 149 LYS D CA 1
ATOM 2549 C C . LYS D 1 57 ? 133.077 94.147 30.143 1.00 170.27 149 LYS D C 1
ATOM 2550 O O . LYS D 1 57 ? 134.274 93.859 30.189 1.00 211.47 149 LYS D O 1
ATOM 2569 N N . SER D 1 58 ? 132.599 95.345 30.470 1.00 146.65 150 SER D N 1
ATOM 2570 C CA . SER D 1 58 ? 133.473 96.440 30.871 1.00 168.36 150 SER D CA 1
ATOM 2571 C C . SER D 1 58 ? 134.305 96.082 32.099 1.00 198.33 150 SER D C 1
ATOM 2572 O O . SER D 1 58 ? 135.483 96.438 32.166 1.00 207.72 150 SER D O 1
ATOM 2580 N N . LYS D 1 59 ? 133.699 95.401 33.071 1.00 212.90 151 LYS D N 1
ATOM 2581 C CA . LYS D 1 59 ? 134.464 94.939 34.234 1.00 210.34 151 LYS D CA 1
ATOM 2582 C C . LYS D 1 59 ? 135.739 94.172 33.857 1.00 210.82 151 LYS D C 1
ATOM 2583 O O . LYS D 1 59 ? 136.844 94.585 34.215 1.00 217.77 151 LYS D O 1
ATOM 2602 N N . ARG D 1 60 ? 135.569 93.054 33.155 1.00 205.94 152 ARG D N 1
ATOM 2603 C CA . ARG D 1 60 ? 136.667 92.156 32.785 1.00 205.62 152 ARG D CA 1
ATOM 2604 C C . ARG D 1 60 ? 137.936 92.849 32.287 1.00 212.18 152 ARG D C 1
ATOM 2605 O O . ARG D 1 60 ? 139.037 92.557 32.755 1.00 223.42 152 ARG D O 1
ATOM 2626 N N . TRP D 1 61 ? 137.772 93.757 31.329 1.00 221.70 153 TRP D N 1
ATOM 2627 C CA . TRP D 1 61 ? 138.904 94.388 30.659 1.00 205.13 153 TRP D CA 1
ATOM 2628 C C . TRP D 1 61 ? 139.764 95.182 31.637 1.00 219.81 153 TRP D C 1
ATOM 2629 O O . TRP D 1 61 ? 140.960 94.923 31.776 1.00 228.92 153 TRP D O 1
#

Sequence (109 aa):
TVFSSTQLCVLNDRFQRQKYLSLQQMQELSNILNLSYKQVKTWFQNQRMKSKRWQTVFSSTQLCVLNDRFQRQKYLSLQQMQELSNILNLSYKQVKTWFQNQRMKSKRW

Solvent-accessible surface area: 8229 Å² total; per-residue (Å²): 164,134,48,53,102,107,22,72,82,51,0,68,68,56,23,130,178,54,31,61,20,53,90,119,59,9,72,103,5,4,116,132,24,140,33,61,71,159,46,0,104,66,21,0,76,84,27,32,98,110,54,112,184,217,215,186,129,54,61,88,110,27,70,80,53,0,64,78,31,28,139,141,16,92,84,14,19,110,132,50,9,83,81,6,4,114,128,26,139,35,60,90,161,53,1,19,65,17,0,83,84,32,40,102,138,59,177,216,129